Protein AF-D6PAZ2-F1 (afdb_monomer)

Structure (mmCIF, N/CA/C/O backbone):
data_AF-D6PAZ2-F1
#
_entry.id   AF-D6PAZ2-F1
#
loop_
_atom_site.group_PDB
_atom_site.id
_atom_site.type_symbol
_atom_site.label_atom_id
_atom_site.label_alt_id
_atom_site.label_comp_id
_atom_site.label_asym_id
_atom_site.label_entity_id
_atom_site.label_seq_id
_atom_site.pdbx_PDB_ins_code
_atom_site.Cartn_x
_atom_site.Cartn_y
_atom_site.Cartn_z
_atom_site.occupancy
_atom_site.B_iso_or_equiv
_atom_site.auth_seq_id
_atom_site.auth_comp_id
_atom_site.auth_asym_id
_atom_site.auth_atom_id
_atom_site.pdbx_PDB_model_num
ATOM 1 N N . MET A 1 1 ? -6.447 2.310 13.642 1.00 89.56 1 MET A N 1
ATOM 2 C CA . MET A 1 1 ? -6.289 3.170 12.453 1.00 89.56 1 MET A CA 1
ATOM 3 C C . MET A 1 1 ? -4.862 3.005 12.005 1.00 89.56 1 MET A C 1
ATOM 5 O O . MET A 1 1 ? -4.004 2.893 12.877 1.00 89.56 1 MET A O 1
ATOM 9 N N . VAL A 1 2 ? -4.623 2.900 10.704 1.00 94.94 2 VAL A N 1
ATOM 10 C CA . VAL A 1 2 ? -3.309 2.485 10.203 1.00 94.94 2 VAL A CA 1
ATOM 11 C C . VAL A 1 2 ? -2.875 3.346 9.026 1.00 94.94 2 VAL A C 1
ATOM 13 O O . VAL A 1 2 ? -3.671 3.667 8.139 1.00 94.94 2 VAL A O 1
ATOM 16 N N . VAL A 1 3 ? -1.601 3.716 9.033 1.00 96.94 3 VAL A N 1
ATOM 17 C CA . VAL A 1 3 ? -0.908 4.300 7.890 1.00 96.94 3 VAL A CA 1
ATOM 18 C C . VAL A 1 3 ? -0.095 3.195 7.227 1.00 96.94 3 VAL A C 1
ATOM 20 O O . VAL A 1 3 ? 0.690 2.506 7.876 1.00 96.94 3 VAL A O 1
ATOM 23 N N . VAL A 1 4 ? -0.284 3.014 5.928 1.00 96.00 4 VAL A N 1
ATOM 24 C CA . VAL A 1 4 ? 0.422 2.007 5.135 1.00 96.00 4 VAL A CA 1
ATOM 25 C C . VAL A 1 4 ? 1.264 2.667 4.054 1.00 96.00 4 VAL A C 1
ATOM 27 O O . VAL A 1 4 ? 0.921 3.733 3.540 1.00 96.00 4 VAL A O 1
ATOM 30 N N . SER A 1 5 ? 2.372 2.029 3.689 1.00 95.25 5 SER A N 1
ATOM 31 C CA . SER A 1 5 ? 3.262 2.512 2.628 1.00 95.25 5 SER A CA 1
ATOM 32 C C . SER A 1 5 ? 3.808 1.371 1.783 1.00 95.25 5 SER A C 1
ATOM 34 O O . SER A 1 5 ? 4.070 0.289 2.311 1.00 95.25 5 SER A O 1
ATOM 36 N N . GLY A 1 6 ? 4.010 1.644 0.492 1.00 89.62 6 GLY A N 1
ATOM 37 C CA . GLY A 1 6 ? 4.708 0.757 -0.441 1.00 89.62 6 GLY A CA 1
ATOM 38 C C . GLY A 1 6 ? 6.233 0.842 -0.323 1.00 89.62 6 GLY A C 1
ATOM 39 O O . GLY A 1 6 ? 6.779 1.172 0.733 1.00 89.62 6 GLY A O 1
ATOM 40 N N . SER A 1 7 ? 6.932 0.584 -1.433 1.00 86.94 7 SER A N 1
ATOM 41 C CA . SER A 1 7 ? 8.401 0.660 -1.491 1.00 86.94 7 SER A CA 1
ATOM 42 C C . SER A 1 7 ? 8.922 2.096 -1.423 1.00 86.94 7 SER A C 1
ATOM 44 O O . SER A 1 7 ? 10.031 2.343 -0.947 1.00 86.94 7 SER A O 1
ATOM 46 N N . ASN A 1 8 ? 8.099 3.049 -1.861 1.00 81.56 8 ASN A N 1
ATOM 47 C CA . ASN A 1 8 ? 8.420 4.464 -1.920 1.00 81.56 8 ASN A CA 1
ATOM 48 C C . ASN A 1 8 ? 7.554 5.218 -0.901 1.00 81.56 8 ASN A C 1
ATOM 50 O O . ASN A 1 8 ? 6.362 4.948 -0.785 1.00 81.56 8 ASN A O 1
ATOM 54 N N . SER A 1 9 ? 8.150 6.170 -0.175 1.00 89.88 9 SER A N 1
ATOM 55 C CA . SER A 1 9 ? 7.487 7.030 0.832 1.00 89.88 9 SER A CA 1
ATOM 56 C C . SER A 1 9 ? 7.343 6.473 2.256 1.00 89.88 9 SER A C 1
ATOM 58 O O . SER A 1 9 ? 6.597 7.036 3.054 1.00 89.88 9 SER A O 1
ATOM 60 N N . ARG A 1 10 ? 8.114 5.443 2.632 1.00 93.06 10 ARG A N 1
ATOM 61 C CA . ARG A 1 10 ? 8.110 4.899 4.006 1.00 93.06 10 ARG A CA 1
ATOM 62 C C . ARG A 1 10 ? 8.418 5.940 5.089 1.00 93.06 10 ARG A C 1
ATOM 64 O O . ARG A 1 10 ? 7.749 5.939 6.111 1.00 93.06 10 ARG A O 1
ATOM 71 N N . ALA A 1 11 ? 9.415 6.803 4.879 1.00 95.12 11 ALA A N 1
ATOM 72 C CA . ALA A 1 11 ? 9.792 7.814 5.873 1.00 95.12 11 ALA A CA 1
ATOM 73 C C . ALA A 1 11 ? 8.627 8.7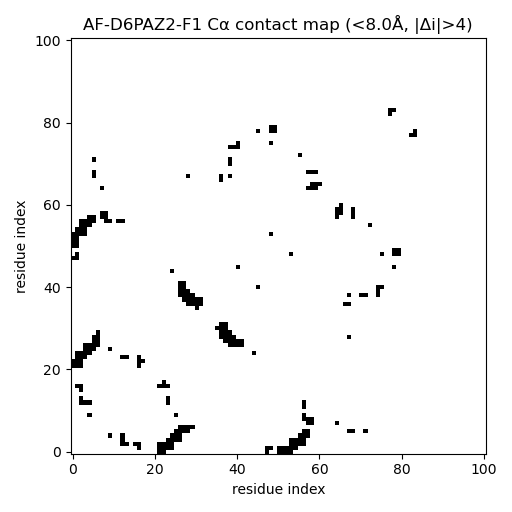76 6.163 1.00 95.12 11 ALA A C 1
ATOM 75 O O . ALA A 1 11 ? 8.196 8.888 7.300 1.00 95.12 11 ALA A O 1
ATOM 76 N N . LEU A 1 12 ? 8.027 9.340 5.110 1.00 96.19 12 LEU A N 1
ATOM 77 C CA . LEU A 1 12 ? 6.857 10.212 5.237 1.00 96.19 12 LEU A CA 1
ATOM 78 C C . LEU A 1 12 ? 5.661 9.502 5.891 1.00 96.19 12 LEU A C 1
ATOM 80 O O . LEU A 1 12 ? 4.903 10.117 6.630 1.00 96.19 12 LEU A O 1
ATOM 84 N N . ALA A 1 13 ? 5.477 8.211 5.608 1.00 96.56 13 ALA A N 1
ATOM 85 C CA . ALA A 1 13 ? 4.411 7.419 6.208 1.00 96.56 13 ALA A CA 1
ATOM 86 C C . ALA A 1 13 ? 4.618 7.190 7.711 1.00 96.56 13 ALA A C 1
ATOM 88 O O . ALA A 1 13 ? 3.643 7.207 8.457 1.00 96.56 13 ALA A O 1
ATOM 89 N N . LEU A 1 14 ? 5.866 6.986 8.142 1.00 97.00 14 LEU A N 1
ATOM 90 C CA . LEU A 1 14 ? 6.224 6.879 9.556 1.00 97.00 14 LEU A CA 1
ATOM 91 C C . LEU A 1 14 ? 5.984 8.204 10.278 1.00 97.00 14 LEU A C 1
ATOM 93 O O . LEU A 1 14 ? 5.280 8.206 11.282 1.00 97.00 14 LEU A O 1
ATOM 97 N N . ASP A 1 15 ? 6.473 9.312 9.718 1.00 97.81 15 ASP A N 1
ATOM 98 C CA . ASP A 1 15 ? 6.283 10.649 10.293 1.00 97.81 15 ASP A CA 1
ATOM 99 C C . ASP A 1 15 ? 4.784 10.982 10.415 1.00 97.81 15 ASP A C 1
ATOM 101 O O . ASP A 1 15 ? 4.315 11.454 11.448 1.00 97.81 15 ASP A O 1
ATOM 105 N N . LEU A 1 16 ? 3.990 10.665 9.383 1.00 97.25 16 LEU A N 1
ATOM 106 C CA . LEU A 1 16 ? 2.539 10.856 9.413 1.00 97.25 16 LEU A CA 1
ATOM 107 C C . LEU A 1 16 ? 1.857 9.987 10.480 1.00 97.25 16 LEU A C 1
ATOM 109 O O . LEU A 1 16 ? 0.928 10.447 11.141 1.00 97.25 16 LEU A O 1
ATOM 113 N N . ALA A 1 17 ? 2.277 8.730 10.630 1.00 97.06 17 ALA A N 1
ATOM 114 C CA . ALA A 1 17 ? 1.725 7.835 11.640 1.00 97.06 17 ALA A CA 1
ATOM 115 C C . ALA A 1 17 ? 2.032 8.336 13.057 1.00 97.06 17 ALA A C 1
ATOM 117 O O . ALA A 1 17 ? 1.142 8.323 13.906 1.00 97.06 17 ALA A O 1
ATOM 118 N N . GLU A 1 18 ? 3.252 8.825 13.290 1.00 97.69 18 GLU A N 1
ATOM 119 C CA . GLU A 1 18 ? 3.675 9.407 14.566 1.00 97.69 18 GLU A CA 1
ATOM 120 C C . GLU A 1 18 ? 2.838 10.642 14.922 1.00 97.69 18 GLU A C 1
ATOM 122 O O . GLU A 1 18 ? 2.249 10.687 16.002 1.00 97.69 18 GLU A O 1
ATOM 127 N N . GLU A 1 19 ? 2.681 11.583 13.988 1.00 98.00 19 GLU A N 1
ATOM 128 C CA . GLU A 1 19 ? 1.881 12.801 14.189 1.00 98.00 19 GLU A CA 1
ATOM 129 C C . GLU A 1 19 ? 0.392 12.512 14.443 1.00 98.00 19 GLU A C 1
ATOM 131 O O . GLU A 1 19 ? -0.279 13.228 15.189 1.00 98.00 19 GLU A O 1
ATOM 136 N N . LEU A 1 20 ? -0.150 11.446 13.847 1.00 96.06 20 LEU A N 1
ATOM 137 C CA . LEU A 1 20 ? -1.538 11.023 14.062 1.00 96.06 20 LEU A CA 1
ATOM 138 C C . LEU A 1 20 ? -1.722 10.132 15.302 1.00 96.06 20 LEU A C 1
ATOM 140 O O . LEU A 1 20 ? -2.863 9.891 15.710 1.00 96.06 20 LEU A O 1
ATOM 144 N N . GLY A 1 21 ? -0.638 9.614 15.887 1.00 96.50 21 GLY A N 1
ATOM 145 C CA . GLY A 1 21 ? -0.681 8.572 16.915 1.00 96.50 21 GLY A CA 1
ATOM 146 C C . GLY A 1 21 ? -1.259 7.246 16.400 1.00 96.50 21 GLY A C 1
ATOM 147 O O . GLY A 1 21 ? -1.997 6.571 17.121 1.00 96.50 21 GLY A O 1
ATOM 148 N N . TRP A 1 22 ? -1.017 6.909 15.131 1.00 96.56 22 TRP A N 1
ATOM 149 C CA . TRP A 1 22 ? -1.521 5.705 14.459 1.00 96.56 22 TRP A CA 1
ATOM 150 C C . TRP A 1 22 ? -0.415 4.663 14.268 1.00 96.56 22 TRP A C 1
ATOM 152 O O . TRP A 1 22 ? 0.773 4.962 14.346 1.00 96.56 22 TRP A O 1
ATOM 162 N N . GLU A 1 23 ? -0.808 3.421 13.990 1.00 95.00 23 GLU A N 1
ATOM 163 C CA . GLU A 1 23 ? 0.139 2.357 13.645 1.00 95.00 23 GLU A CA 1
ATOM 164 C C . GLU A 1 23 ? 0.655 2.547 12.210 1.00 95.00 23 GLU A C 1
ATOM 166 O O . GLU A 1 23 ? -0.109 2.922 11.315 1.00 95.00 23 GLU A O 1
ATOM 171 N N . HIS A 1 24 ? 1.937 2.251 11.975 1.00 96.06 24 HIS A N 1
ATOM 172 C CA . HIS A 1 24 ? 2.512 2.163 10.630 1.00 96.06 24 HIS A CA 1
ATOM 173 C C . HIS A 1 24 ? 2.743 0.704 10.245 1.00 96.06 24 HIS A C 1
ATOM 175 O O . HIS A 1 24 ? 3.364 -0.048 10.994 1.00 96.06 24 HIS A O 1
ATOM 181 N N . HIS A 1 25 ? 2.278 0.320 9.058 1.00 95.06 25 HIS A N 1
ATOM 182 C CA . HIS A 1 25 ? 2.542 -0.992 8.475 1.00 95.06 25 HIS A CA 1
ATOM 183 C C . HIS A 1 25 ? 3.188 -0.840 7.093 1.00 95.06 25 HIS A C 1
ATOM 185 O O . HIS A 1 25 ? 2.652 -0.193 6.191 1.00 95.06 25 HIS A O 1
ATOM 191 N N . SER A 1 26 ? 4.351 -1.465 6.906 1.00 93.56 26 SER A N 1
ATOM 192 C CA . SER A 1 26 ? 5.023 -1.500 5.604 1.00 93.56 26 SER A CA 1
ATOM 193 C C . SER A 1 26 ? 4.470 -2.649 4.771 1.00 93.56 26 SER A C 1
ATOM 195 O O . SER A 1 26 ? 4.534 -3.800 5.194 1.00 93.56 26 SER A O 1
ATOM 197 N N . LEU A 1 27 ? 3.971 -2.349 3.576 1.00 94.12 27 LEU A N 1
ATOM 198 C CA . LEU A 1 27 ? 3.529 -3.368 2.628 1.00 94.12 27 LEU A CA 1
ATOM 199 C C . LEU A 1 27 ? 4.725 -3.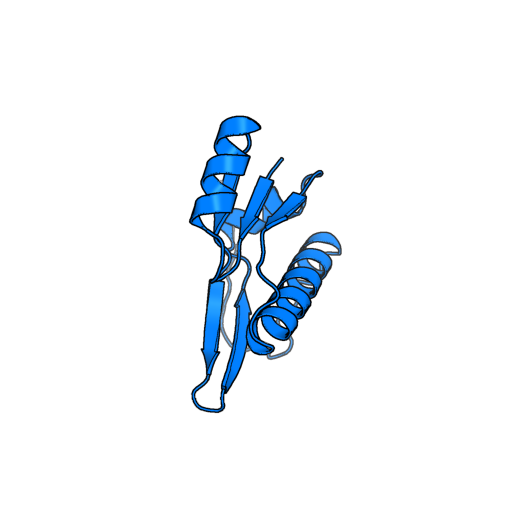871 1.811 1.00 94.12 27 LEU A C 1
ATOM 201 O O . LEU A 1 27 ? 5.697 -3.142 1.593 1.00 94.12 27 LEU A O 1
ATOM 205 N N . GLU A 1 28 ? 4.674 -5.124 1.365 1.00 91.62 28 GLU A N 1
ATOM 206 C CA . GLU A 1 28 ? 5.717 -5.689 0.513 1.00 91.62 28 GLU A CA 1
ATOM 207 C C . GLU A 1 28 ? 5.511 -5.219 -0.927 1.00 91.62 28 GLU A C 1
ATOM 209 O O . GLU A 1 28 ? 4.450 -5.432 -1.512 1.00 91.62 28 GLU A O 1
ATOM 214 N N . ALA A 1 29 ? 6.548 -4.624 -1.513 1.00 90.38 29 ALA A N 1
ATOM 215 C CA . ALA A 1 29 ? 6.584 -4.225 -2.912 1.00 90.38 29 ALA A CA 1
ATOM 216 C C . ALA A 1 29 ? 7.948 -4.601 -3.508 1.00 90.38 29 ALA A C 1
ATOM 218 O O . ALA A 1 29 ? 8.992 -4.139 -3.044 1.00 90.38 29 ALA A O 1
ATOM 219 N N . ARG A 1 30 ? 7.957 -5.469 -4.525 1.00 89.38 30 ARG A N 1
ATOM 220 C CA . ARG A 1 30 ? 9.171 -5.886 -5.255 1.00 89.38 30 ARG A CA 1
ATOM 221 C C . ARG A 1 30 ? 8.894 -5.984 -6.750 1.00 89.38 30 ARG A C 1
ATOM 223 O O . ARG A 1 30 ? 7.746 -5.923 -7.180 1.00 89.38 30 ARG A O 1
ATOM 230 N N . ARG A 1 31 ? 9.951 -6.168 -7.539 1.00 88.38 31 ARG A N 1
ATOM 231 C CA . ARG A 1 31 ? 9.845 -6.400 -8.983 1.00 88.38 31 ARG A CA 1
ATOM 232 C C . ARG A 1 31 ? 10.338 -7.787 -9.351 1.00 88.38 31 ARG A C 1
ATOM 234 O O . ARG A 1 31 ? 11.328 -8.262 -8.791 1.00 88.38 31 ARG A O 1
ATOM 241 N N . PHE A 1 32 ? 9.649 -8.413 -10.290 1.00 90.50 32 PHE A N 1
ATOM 242 C CA . PHE A 1 32 ? 10.106 -9.629 -10.940 1.00 90.50 32 PHE A CA 1
ATOM 243 C C . PHE A 1 32 ? 11.207 -9.322 -11.975 1.00 90.50 32 PHE A C 1
ATOM 245 O O . PHE A 1 32 ? 11.394 -8.162 -12.360 1.00 90.50 32 PHE A O 1
ATOM 252 N N . PRO A 1 33 ? 11.977 -10.336 -12.420 1.00 90.69 33 PRO A N 1
ATOM 253 C CA . PRO A 1 33 ? 13.047 -10.151 -13.406 1.00 90.69 33 PRO A CA 1
ATOM 254 C C . PRO A 1 33 ? 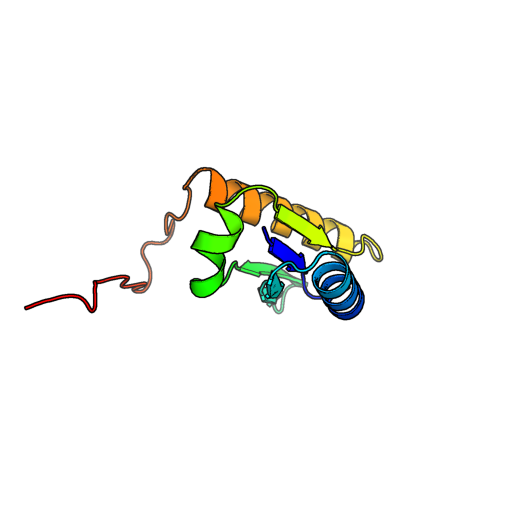12.590 -9.589 -14.761 1.00 90.69 33 PRO A C 1
ATOM 256 O O . PRO A 1 33 ? 13.393 -9.003 -15.480 1.00 90.69 33 PRO A O 1
ATOM 259 N N . ASP A 1 34 ? 11.314 -9.754 -15.103 1.00 92.38 34 ASP A N 1
ATOM 260 C CA . ASP A 1 34 ? 10.654 -9.221 -16.301 1.00 92.38 34 ASP A CA 1
ATOM 261 C C . ASP A 1 34 ? 10.107 -7.796 -16.120 1.00 92.38 34 ASP A C 1
ATOM 263 O O . ASP A 1 34 ? 9.468 -7.269 -17.027 1.00 92.38 34 ASP A O 1
ATOM 267 N N . SER A 1 35 ? 10.401 -7.155 -14.984 1.00 84.75 35 SER A N 1
ATOM 268 C CA . SER A 1 35 ? 9.932 -5.832 -14.553 1.00 84.75 35 SER A CA 1
ATOM 269 C C . SER A 1 35 ? 8.479 -5.737 -14.074 1.00 84.75 35 SER A C 1
ATOM 271 O O . SER A 1 35 ? 8.046 -4.636 -13.723 1.00 84.75 35 SER A O 1
ATOM 273 N N . GLU A 1 36 ? 7.754 -6.851 -13.955 1.00 91.31 36 GLU A N 1
ATOM 274 C CA . GLU A 1 36 ? 6.414 -6.850 -13.363 1.00 91.31 36 GLU A CA 1
ATOM 275 C C . GLU A 1 36 ? 6.447 -6.541 -11.856 1.00 91.31 36 GLU A C 1
ATOM 277 O O . GLU A 1 36 ? 7.387 -6.893 -11.135 1.00 91.31 36 GLU A O 1
ATOM 282 N N . GLY A 1 37 ? 5.411 -5.856 -11.367 1.00 88.62 37 GLY A N 1
ATOM 283 C CA . GLY A 1 37 ? 5.268 -5.495 -9.958 1.00 88.62 37 GLY A CA 1
ATOM 284 C C . GLY A 1 37 ? 4.643 -6.619 -9.132 1.00 88.62 37 GLY A C 1
ATOM 285 O O . GLY A 1 37 ? 3.634 -7.199 -9.516 1.00 88.62 37 GLY A O 1
ATOM 286 N N . TYR A 1 38 ? 5.211 -6.888 -7.961 1.00 91.50 38 TYR A N 1
ATOM 287 C CA . TYR A 1 38 ? 4.640 -7.765 -6.943 1.00 91.50 38 TYR A CA 1
ATOM 288 C C . TYR A 1 38 ? 4.311 -6.948 -5.704 1.00 91.50 38 TYR A C 1
ATOM 290 O O . TYR A 1 38 ? 5.209 -6.324 -5.133 1.00 91.50 38 TYR A O 1
ATOM 298 N N . ILE A 1 39 ? 3.056 -7.020 -5.268 1.00 93.00 39 ILE A N 1
ATOM 299 C CA . ILE A 1 39 ? 2.575 -6.428 -4.023 1.00 93.00 39 ILE A CA 1
ATOM 300 C C . ILE A 1 39 ? 2.052 -7.531 -3.108 1.00 93.00 39 ILE A C 1
ATOM 302 O O . ILE A 1 39 ? 1.380 -8.456 -3.567 1.00 93.00 39 ILE A O 1
ATOM 306 N N . ARG A 1 40 ? 2.322 -7.416 -1.808 1.00 92.12 40 ARG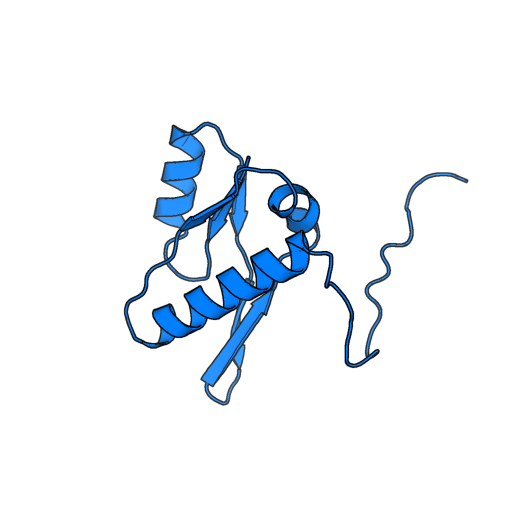 A N 1
ATOM 307 C CA . ARG A 1 40 ? 1.709 -8.263 -0.785 1.00 92.12 40 ARG A CA 1
ATOM 308 C C . ARG A 1 40 ? 1.431 -7.473 0.488 1.00 92.12 40 ARG A C 1
ATOM 310 O O . ARG A 1 40 ? 2.249 -6.675 0.940 1.00 92.12 40 ARG A O 1
ATOM 317 N N . ILE A 1 41 ? 0.272 -7.742 1.081 1.00 92.94 41 ILE A N 1
ATOM 318 C CA . ILE A 1 41 ? -0.058 -7.300 2.434 1.00 92.94 41 ILE A CA 1
ATOM 319 C C . ILE A 1 41 ? 0.428 -8.388 3.400 1.00 92.94 41 ILE A C 1
ATOM 321 O O . ILE A 1 41 ? -0.004 -9.537 3.258 1.00 92.94 41 ILE A O 1
ATOM 325 N N . PRO A 1 42 ? 1.342 -8.070 4.335 1.00 91.88 42 PRO A N 1
ATOM 326 C CA . PRO A 1 42 ? 1.785 -9.025 5.342 1.00 91.88 42 PRO A CA 1
ATOM 327 C C . PRO A 1 42 ? 0.621 -9.492 6.218 1.00 91.88 42 PRO A C 1
ATOM 329 O O . PRO A 1 42 ? -0.334 -8.748 6.448 1.00 91.88 42 PRO A O 1
ATOM 332 N N . GLU A 1 43 ? 0.705 -10.715 6.725 1.00 89.81 43 GLU A N 1
ATOM 333 C CA . GLU A 1 43 ? -0.376 -11.354 7.481 1.00 89.81 43 GLU A CA 1
ATOM 334 C C . GLU A 1 43 ? -0.707 -10.595 8.771 1.00 89.81 43 GLU A C 1
ATOM 336 O O . GLU A 1 43 ? -1.870 -10.330 9.073 1.00 89.81 43 GLU A O 1
ATOM 341 N N . GLU A 1 44 ? 0.324 -10.105 9.456 1.00 89.75 44 GLU A N 1
ATOM 342 C CA . GLU A 1 44 ? 0.229 -9.239 10.628 1.00 89.75 44 GLU A CA 1
ATOM 343 C C . GLU A 1 44 ? -0.458 -7.893 10.341 1.00 89.75 44 GLU A C 1
ATOM 345 O O . GLU A 1 44 ? -0.914 -7.214 11.259 1.00 89.75 44 GLU A O 1
ATOM 350 N N . SER A 1 45 ? -0.554 -7.502 9.067 1.00 92.00 45 SER A N 1
ATOM 351 C CA . SER A 1 45 ? -1.180 -6.252 8.629 1.00 92.00 45 SER A CA 1
ATOM 352 C C . SER A 1 45 ? -2.641 -6.426 8.211 1.00 92.00 45 SER A C 1
ATOM 354 O O . SER A 1 45 ? -3.339 -5.424 8.057 1.00 92.00 45 SER A O 1
ATOM 356 N N . ILE A 1 46 ? -3.136 -7.660 8.042 1.00 91.81 46 ILE A N 1
ATOM 357 C CA . ILE A 1 46 ? -4.497 -7.929 7.542 1.00 91.81 46 ILE A CA 1
ATOM 358 C C . ILE A 1 46 ? -5.551 -7.311 8.463 1.00 91.81 46 ILE A C 1
ATOM 360 O O . ILE A 1 46 ? -6.411 -6.556 8.005 1.00 91.81 46 ILE A O 1
ATOM 364 N N . GLU A 1 47 ? -5.464 -7.578 9.766 1.00 91.81 47 GLU A N 1
ATOM 365 C CA . GLU A 1 47 ? -6.424 -7.052 10.743 1.00 91.81 47 GLU A CA 1
ATOM 366 C C . GLU A 1 47 ? -6.358 -5.526 10.865 1.00 91.81 47 GLU A C 1
ATOM 368 O O . GLU A 1 47 ? -7.380 -4.872 11.068 1.00 91.81 47 GLU A O 1
ATOM 373 N N . ALA A 1 48 ? -5.173 -4.930 10.710 1.00 91.75 48 ALA A N 1
ATOM 374 C CA . ALA A 1 48 ? -5.017 -3.478 10.710 1.00 91.75 48 ALA A CA 1
ATOM 375 C C . ALA A 1 48 ? -5.673 -2.843 9.473 1.00 91.75 48 ALA A C 1
ATOM 377 O O . ALA A 1 48 ? -6.396 -1.857 9.602 1.00 91.75 48 ALA A O 1
ATOM 378 N N . VAL A 1 49 ? -5.483 -3.441 8.292 1.00 91.69 49 VAL A N 1
ATOM 379 C CA . VAL A 1 49 ? -6.046 -2.982 7.009 1.00 91.69 49 VAL A CA 1
ATOM 380 C C . VAL A 1 49 ? -7.569 -3.146 6.939 1.00 91.69 49 VAL A C 1
ATOM 382 O O . VAL A 1 49 ? -8.244 -2.368 6.264 1.00 91.69 49 VAL A O 1
ATOM 385 N N . ARG A 1 50 ? -8.143 -4.134 7.633 1.00 92.25 50 ARG A N 1
ATOM 386 C CA . ARG A 1 50 ? -9.605 -4.298 7.721 1.00 92.25 50 ARG A CA 1
ATOM 387 C C . ARG A 1 50 ? -10.278 -3.233 8.593 1.00 92.25 50 ARG A C 1
ATOM 389 O O . ARG A 1 50 ? -11.471 -2.991 8.4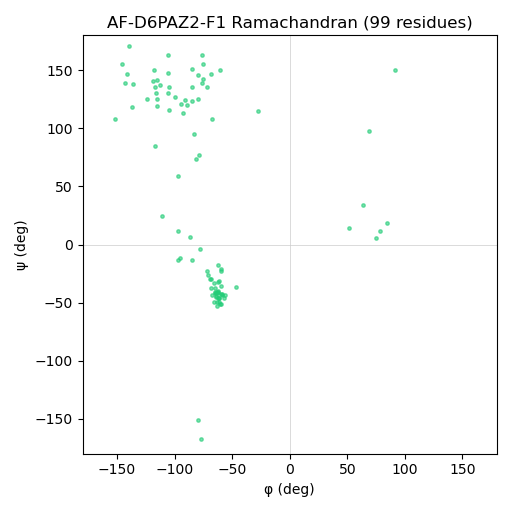22 1.00 92.25 50 ARG A O 1
ATOM 396 N N . LYS A 1 51 ? -9.546 -2.593 9.512 1.00 87.44 51 LYS A N 1
ATOM 397 C CA . LYS A 1 51 ? -10.063 -1.509 10.365 1.00 87.44 51 LYS A CA 1
ATOM 398 C C . LYS A 1 51 ? -10.101 -0.192 9.593 1.00 87.44 51 LYS A C 1
ATOM 400 O O . LYS A 1 51 ? -9.205 0.107 8.816 1.00 87.44 51 LYS A O 1
ATOM 405 N N . GLU A 1 52 ? -11.091 0.647 9.873 1.00 82.31 52 GLU A N 1
ATOM 406 C CA . GLU A 1 52 ? -11.180 1.990 9.293 1.00 82.31 52 GLU A CA 1
ATOM 407 C C . GLU A 1 52 ? -10.815 3.077 10.315 1.00 82.31 52 GLU A C 1
ATOM 409 O O . GLU A 1 52 ? -11.123 2.925 11.503 1.00 82.31 52 GLU A O 1
ATOM 414 N N . PRO A 1 53 ? -10.215 4.201 9.880 1.00 90.94 53 PRO A N 1
ATOM 415 C CA . PRO A 1 53 ? -9.610 4.478 8.563 1.00 90.94 53 PRO A CA 1
ATOM 416 C C . PRO A 1 53 ? -8.236 3.814 8.304 1.00 90.94 53 PRO A C 1
ATOM 418 O O . PRO A 1 53 ? -7.453 3.573 9.230 1.00 90.94 53 PRO A O 1
ATOM 421 N N . VAL A 1 54 ? -7.937 3.614 7.010 1.00 94.31 54 VAL A N 1
ATOM 422 C CA . VAL A 1 54 ? -6.623 3.238 6.447 1.00 94.31 54 VAL A CA 1
ATOM 423 C C . VAL A 1 54 ? -6.135 4.373 5.548 1.00 94.31 54 VAL A C 1
ATOM 425 O O . VAL A 1 54 ? -6.876 4.812 4.667 1.00 94.31 54 VAL A O 1
ATOM 428 N N . VAL A 1 55 ? -4.895 4.826 5.729 1.00 95.88 55 VAL A N 1
ATOM 429 C CA . VAL A 1 55 ? -4.265 5.851 4.880 1.00 95.88 55 VAL A CA 1
ATOM 430 C C . VAL A 1 55 ? -3.080 5.242 4.143 1.00 95.88 55 VAL A C 1
ATOM 432 O O . VAL A 1 55 ? -2.128 4.796 4.772 1.00 95.88 55 VAL A O 1
ATOM 435 N N . LEU A 1 56 ? -3.125 5.243 2.809 1.00 95.75 56 LEU A N 1
ATOM 436 C CA . LEU A 1 56 ? -1.993 4.854 1.968 1.00 95.75 56 LEU A CA 1
ATOM 437 C C . LEU A 1 56 ? -1.141 6.082 1.639 1.00 95.75 56 LEU A C 1
ATOM 439 O O . LEU A 1 56 ? -1.631 7.041 1.046 1.00 95.75 56 LEU A O 1
ATOM 443 N N . VAL A 1 57 ? 0.148 6.012 1.960 1.00 96.62 57 VAL A N 1
ATOM 444 C CA . VAL A 1 57 ? 1.154 6.991 1.545 1.00 96.62 57 VAL A CA 1
ATOM 445 C C . VAL A 1 57 ? 1.998 6.370 0.435 1.00 96.62 57 VAL A C 1
ATOM 447 O O . VAL A 1 57 ? 2.700 5.383 0.652 1.00 96.62 57 VAL A O 1
ATOM 450 N N . SER A 1 58 ? 1.923 6.948 -0.763 1.00 94.94 58 SER A N 1
ATOM 451 C CA . SER A 1 58 ? 2.653 6.479 -1.944 1.00 94.94 58 SER A CA 1
ATOM 452 C C . SER A 1 58 ? 3.072 7.648 -2.834 1.00 94.94 58 SER A C 1
ATOM 454 O O . SER A 1 58 ? 2.458 8.715 -2.800 1.00 94.94 58 SER A O 1
ATOM 456 N N . ASN A 1 59 ? 4.127 7.451 -3.625 1.00 92.31 59 ASN A N 1
ATOM 457 C CA . ASN A 1 59 ? 4.565 8.388 -4.658 1.00 92.31 59 ASN A CA 1
ATOM 458 C C . ASN A 1 59 ? 4.183 7.853 -6.048 1.00 92.31 59 ASN A C 1
ATOM 460 O O . ASN A 1 59 ? 4.409 6.684 -6.353 1.00 92.31 59 ASN A O 1
ATOM 464 N N . THR A 1 60 ? 3.652 8.721 -6.907 1.00 94.31 60 THR A N 1
ATOM 465 C CA . THR A 1 60 ? 3.245 8.405 -8.285 1.00 94.31 60 THR A CA 1
ATOM 466 C C . THR A 1 60 ? 4.297 8.778 -9.334 1.00 94.31 60 THR A C 1
ATOM 468 O O . THR A 1 60 ? 4.015 8.750 -10.527 1.00 94.31 60 THR A O 1
ATOM 471 N N . PHE A 1 61 ? 5.518 9.111 -8.914 1.00 92.19 61 PHE A N 1
ATOM 472 C CA . PHE A 1 61 ? 6.666 9.314 -9.794 1.00 92.19 61 PHE A CA 1
ATOM 473 C C . PHE A 1 61 ? 7.771 8.287 -9.499 1.00 92.19 61 PHE A C 1
ATOM 475 O O . PHE A 1 61 ? 8.113 8.103 -8.326 1.00 92.19 61 PHE A O 1
ATOM 482 N N . PRO A 1 62 ? 8.403 7.665 -10.517 1.00 92.00 62 PRO A N 1
ATOM 483 C CA . PRO A 1 62 ? 8.093 7.703 -11.960 1.00 92.00 62 PRO A CA 1
ATOM 484 C C . PRO A 1 62 ? 6.877 6.815 -12.309 1.00 92.00 62 PRO A C 1
ATOM 486 O O . PRO A 1 62 ? 6.207 6.340 -11.400 1.00 92.00 62 PRO A O 1
ATOM 489 N N . ASP A 1 63 ? 6.607 6.532 -13.590 1.00 93.88 63 ASP A N 1
ATOM 490 C CA . ASP A 1 63 ? 5.474 5.700 -14.059 1.00 93.88 63 ASP A CA 1
ATOM 491 C C . ASP A 1 63 ? 5.306 4.382 -13.285 1.00 93.88 63 ASP A C 1
ATOM 493 O O . ASP A 1 63 ? 4.193 3.959 -12.977 1.00 93.88 63 ASP A O 1
ATOM 497 N N . ALA A 1 64 ? 6.416 3.752 -12.893 1.00 90.75 64 ALA A N 1
ATOM 498 C CA . ALA A 1 64 ? 6.384 2.543 -12.076 1.00 90.75 64 ALA A CA 1
ATOM 499 C C . ALA A 1 64 ? 5.731 2.758 -10.693 1.00 90.75 64 ALA A C 1
ATOM 501 O O . ALA A 1 64 ? 5.096 1.845 -10.178 1.00 90.75 64 ALA A O 1
ATOM 502 N N . GLY A 1 65 ? 5.846 3.956 -10.114 1.00 92.62 65 GLY A N 1
ATOM 503 C CA . GLY A 1 65 ? 5.154 4.356 -8.887 1.00 92.62 65 GLY A CA 1
ATOM 504 C C . GLY A 1 65 ? 3.642 4.512 -9.075 1.00 92.62 65 GLY A C 1
ATOM 505 O O . GLY A 1 65 ? 2.881 4.229 -8.151 1.00 92.62 65 GLY A O 1
ATOM 506 N N . ILE A 1 66 ? 3.178 4.878 -10.278 1.00 94.94 66 ILE A N 1
ATOM 507 C CA . ILE A 1 66 ? 1.743 4.860 -10.619 1.00 94.94 66 ILE A CA 1
ATOM 508 C C . ILE A 1 66 ? 1.227 3.422 -10.561 1.00 94.94 66 ILE A C 1
ATOM 510 O O . ILE A 1 66 ? 0.259 3.149 -9.854 1.00 94.94 66 ILE A O 1
ATOM 514 N N . VAL A 1 67 ? 1.898 2.501 -11.261 1.00 94.62 67 VAL A N 1
ATOM 515 C CA . VAL A 1 67 ? 1.510 1.081 -11.302 1.00 94.62 67 VAL A CA 1
ATOM 516 C C . VAL A 1 67 ? 1.558 0.464 -9.904 1.00 94.62 67 VAL A C 1
ATOM 518 O O . VAL A 1 67 ? 0.598 -0.176 -9.489 1.00 94.62 67 VAL A O 1
ATOM 521 N N . GLU A 1 68 ? 2.622 0.717 -9.141 1.00 94.31 68 GLU A N 1
ATOM 522 C CA . GLU A 1 68 ? 2.748 0.259 -7.753 1.00 94.31 68 GLU A CA 1
ATOM 523 C C . GLU A 1 68 ? 1.590 0.760 -6.879 1.00 94.31 68 GLU A C 1
ATOM 525 O O . GLU A 1 68 ? 0.981 -0.023 -6.154 1.00 94.31 68 GLU A O 1
ATOM 530 N N . THR A 1 69 ? 1.235 2.045 -6.986 1.00 95.25 69 THR A N 1
ATOM 531 C CA . THR A 1 69 ? 0.128 2.634 -6.219 1.00 95.25 69 THR A CA 1
ATOM 532 C C . THR A 1 69 ? -1.210 1.986 -6.570 1.00 95.25 69 THR A C 1
ATOM 534 O O . THR A 1 69 ? -1.999 1.703 -5.671 1.00 95.25 69 THR A O 1
ATOM 537 N N . LEU A 1 70 ? -1.467 1.719 -7.854 1.00 96.19 70 LEU A N 1
ATOM 538 C CA . LEU A 1 70 ? -2.690 1.039 -8.292 1.00 96.19 70 LEU A CA 1
ATOM 539 C C . LEU A 1 70 ? -2.784 -0.379 -7.714 1.00 96.19 70 LEU A C 1
ATOM 541 O O . LEU A 1 70 ? -3.819 -0.730 -7.152 1.00 96.19 70 LEU A O 1
ATOM 545 N N . LEU A 1 71 ? -1.694 -1.150 -7.775 1.00 95.31 71 LEU A N 1
ATOM 546 C CA . LEU A 1 71 ? -1.641 -2.508 -7.226 1.00 95.31 71 LEU A CA 1
ATOM 547 C C . LEU A 1 71 ? -1.790 -2.525 -5.695 1.00 95.31 71 LEU A C 1
ATOM 549 O O . LEU A 1 71 ? -2.457 -3.399 -5.148 1.00 95.31 71 LEU A O 1
ATOM 553 N N . LEU A 1 72 ? -1.214 -1.546 -4.986 1.00 95.38 72 LEU A N 1
ATOM 554 C CA . LEU A 1 72 ? -1.393 -1.393 -3.536 1.00 95.38 72 LEU A CA 1
ATOM 555 C C . LEU A 1 72 ? -2.851 -1.094 -3.176 1.00 95.38 72 LEU A C 1
ATOM 557 O O . LEU A 1 72 ? -3.387 -1.695 -2.247 1.00 95.38 72 LEU A O 1
ATOM 561 N N . LEU A 1 73 ? -3.504 -0.188 -3.908 1.00 95.50 73 LEU A N 1
ATOM 562 C CA . LEU A 1 73 ? -4.916 0.137 -3.696 1.00 95.50 73 LEU A CA 1
ATOM 563 C C . LEU A 1 73 ? -5.825 -1.070 -3.958 1.00 95.50 73 LEU A C 1
ATOM 565 O O . LEU A 1 73 ? -6.760 -1.300 -3.190 1.00 95.50 73 LEU A O 1
ATOM 569 N N . GLU A 1 74 ? -5.545 -1.844 -5.007 1.00 95.50 74 GLU A N 1
ATOM 570 C CA . GLU A 1 74 ? -6.259 -3.085 -5.313 1.00 95.50 74 GLU A CA 1
ATOM 571 C C . GLU A 1 74 ? -6.077 -4.125 -4.201 1.00 95.50 74 GLU A C 1
ATOM 573 O O . GLU A 1 74 ? -7.068 -4.608 -3.657 1.00 95.50 74 GLU A O 1
ATOM 578 N N . ALA A 1 75 ? -4.841 -4.378 -3.761 1.00 93.81 75 ALA A N 1
ATOM 579 C CA . ALA A 1 75 ? -4.561 -5.316 -2.674 1.00 93.81 75 ALA A CA 1
ATOM 580 C C . ALA A 1 75 ? -5.266 -4.922 -1.361 1.00 93.81 75 ALA A C 1
ATOM 582 O O . ALA A 1 75 ? -5.850 -5.767 -0.680 1.00 93.81 75 ALA A O 1
ATOM 583 N N . LEU A 1 76 ? -5.256 -3.630 -1.007 1.00 94.19 76 LEU A N 1
ATOM 584 C CA . LEU A 1 76 ? -5.959 -3.116 0.175 1.00 94.19 76 LEU A CA 1
ATOM 585 C C . LEU A 1 76 ? -7.471 -3.323 0.062 1.00 94.19 76 LEU A C 1
ATOM 587 O O . LEU A 1 76 ? -8.128 -3.686 1.041 1.00 94.19 76 LEU A O 1
ATOM 591 N N . ARG A 1 77 ? -8.031 -3.100 -1.129 1.00 94.19 77 ARG A N 1
ATOM 592 C CA . ARG A 1 77 ? -9.448 -3.331 -1.406 1.00 94.19 77 ARG A CA 1
ATOM 593 C C . ARG A 1 77 ? -9.807 -4.810 -1.284 1.00 94.19 77 ARG A C 1
ATOM 595 O O . ARG A 1 77 ? -10.808 -5.120 -0.646 1.00 94.19 77 ARG A O 1
ATOM 602 N N . ASP A 1 78 ? -8.997 -5.703 -1.836 1.00 93.62 78 ASP A N 1
ATOM 603 C CA . ASP A 1 78 ? -9.225 -7.148 -1.781 1.00 93.62 78 ASP A CA 1
ATOM 604 C C . ASP A 1 78 ? -9.226 -7.677 -0.349 1.00 93.62 78 ASP A C 1
ATOM 606 O O . ASP A 1 78 ? -10.167 -8.366 0.051 1.00 93.62 78 ASP A O 1
ATOM 610 N N . VAL A 1 79 ? -8.249 -7.273 0.469 1.00 93.00 79 VAL A N 1
ATOM 611 C CA . VAL A 1 79 ? -8.217 -7.639 1.893 1.00 93.00 79 VAL A CA 1
ATOM 612 C C . VAL A 1 79 ? -9.457 -7.129 2.623 1.00 93.00 79 VAL A C 1
ATOM 614 O O . VAL A 1 79 ? -10.059 -7.875 3.397 1.00 93.00 79 VAL A O 1
ATOM 61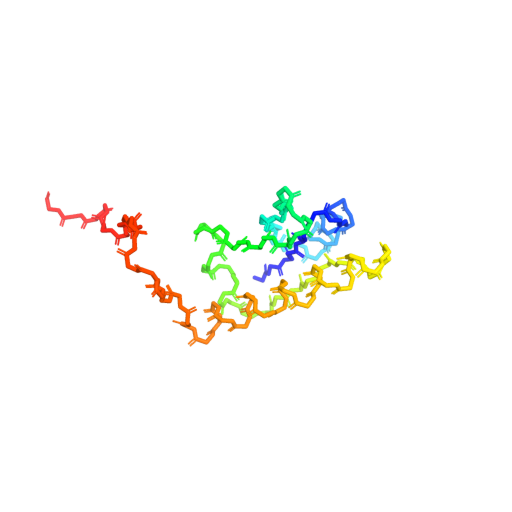7 N N . ARG A 1 80 ? -9.894 -5.894 2.356 1.00 90.81 80 ARG A N 1
ATOM 618 C CA . ARG A 1 80 ? -11.108 -5.334 2.974 1.00 90.81 80 ARG A CA 1
ATOM 619 C C . ARG A 1 80 ? -12.373 -6.073 2.552 1.00 90.81 80 ARG A C 1
ATOM 621 O O . ARG A 1 80 ? -13.220 -6.346 3.397 1.00 90.81 80 ARG A O 1
ATOM 628 N N . GLU A 1 81 ? -12.480 -6.444 1.282 1.00 91.88 81 GLU A N 1
ATOM 629 C CA . GLU A 1 81 ? -13.611 -7.210 0.742 1.00 91.88 81 GLU A CA 1
ATOM 630 C C . GLU A 1 81 ? -13.531 -8.709 1.091 1.00 91.88 81 GLU A C 1
ATOM 632 O O . GLU A 1 81 ? -14.458 -9.461 0.806 1.00 91.88 81 GLU A O 1
ATOM 637 N N . GLY A 1 82 ? -12.455 -9.148 1.753 1.00 88.56 82 GLY A N 1
ATOM 638 C CA . GLY A 1 82 ? -12.254 -10.537 2.158 1.00 88.56 82 GLY A CA 1
ATOM 639 C C . GLY A 1 82 ? -11.797 -11.468 1.037 1.00 88.56 82 GLY A C 1
ATOM 640 O O . GLY A 1 82 ? -11.768 -12.678 1.243 1.00 88.56 82 GLY A O 1
ATOM 641 N N . ARG A 1 83 ? -11.398 -10.924 -0.116 1.00 88.31 83 ARG A N 1
ATOM 642 C CA . ARG A 1 83 ? -10.829 -11.673 -1.240 1.00 88.31 83 ARG A CA 1
ATOM 643 C C . ARG A 1 83 ? -9.359 -11.999 -0.988 1.00 88.31 83 ARG A C 1
ATOM 645 O O . ARG A 1 83 ? -8.466 -11.364 -1.531 1.00 88.31 83 ARG A O 1
ATOM 652 N N . THR A 1 84 ? -9.100 -12.999 -0.155 1.00 82.81 84 THR A N 1
ATOM 653 C CA . THR A 1 84 ? -7.738 -13.490 0.137 1.00 82.81 84 THR A CA 1
ATOM 654 C C . THR A 1 84 ? -7.497 -14.890 -0.432 1.00 82.81 84 THR A C 1
ATOM 656 O O . THR A 1 84 ? -6.686 -15.653 0.086 1.00 82.81 84 THR A O 1
ATOM 659 N N . GLU A 1 85 ? -8.248 -15.259 -1.468 1.00 78.12 85 GLU A N 1
ATOM 660 C CA . GLU A 1 85 ? -8.244 -16.597 -2.055 1.00 78.12 85 GLU A CA 1
ATOM 661 C C . GLU A 1 85 ? -6.947 -16.871 -2.833 1.00 78.12 85 GLU A C 1
ATOM 663 O O . GLU A 1 85 ? -6.480 -16.055 -3.629 1.00 78.12 85 GLU A O 1
ATOM 668 N N . ASN A 1 86 ? -6.370 -18.059 -2.637 1.00 73.81 86 ASN A N 1
ATOM 669 C CA . ASN A 1 86 ? -5.223 -18.516 -3.416 1.00 73.81 86 ASN A CA 1
ATOM 670 C C . ASN A 1 86 ? -5.696 -19.132 -4.739 1.00 73.81 86 ASN A C 1
ATOM 672 O O . ASN A 1 86 ? -5.973 -20.327 -4.807 1.00 73.81 86 ASN A O 1
ATOM 676 N N . LEU A 1 87 ? -5.710 -18.333 -5.807 1.00 73.75 87 LEU A N 1
ATOM 677 C CA . LEU A 1 87 ? -6.147 -18.768 -7.143 1.00 73.75 87 LEU A CA 1
ATOM 678 C C . LEU A 1 87 ? -5.335 -19.931 -7.736 1.00 73.75 87 LEU A C 1
ATOM 680 O O . LEU A 1 87 ? -5.797 -20.581 -8.671 1.00 73.75 87 LEU A O 1
ATOM 684 N N . LYS A 1 88 ? -4.108 -20.168 -7.255 1.00 67.44 88 LYS A N 1
ATOM 685 C CA . LYS A 1 88 ? -3.243 -21.241 -7.763 1.00 67.44 88 LYS A CA 1
ATOM 686 C C . LYS A 1 88 ? -3.310 -22.513 -6.927 1.00 67.44 88 LYS A C 1
ATOM 688 O O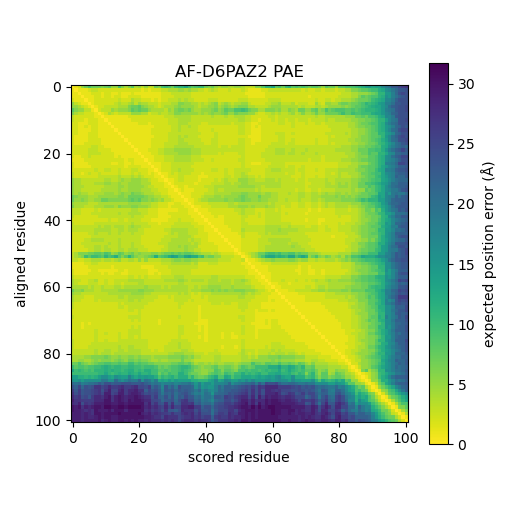 . LYS A 1 88 ? -2.771 -23.512 -7.381 1.00 67.44 88 LYS A O 1
ATOM 693 N N . GLU A 1 89 ? -3.883 -22.470 -5.722 1.00 66.00 89 GLU A N 1
ATOM 694 C CA . GLU A 1 89 ? -3.887 -23.573 -4.740 1.00 66.00 89 GLU A CA 1
ATOM 695 C C . GLU A 1 89 ? -2.490 -24.167 -4.432 1.00 66.00 89 GLU A C 1
ATOM 697 O O . GLU A 1 89 ? -2.362 -25.239 -3.844 1.00 66.00 89 GLU A O 1
ATOM 702 N N . ILE A 1 90 ? -1.407 -23.480 -4.819 1.00 62.25 90 ILE A N 1
ATOM 703 C CA . ILE A 1 90 ? -0.030 -23.937 -4.612 1.00 62.25 90 ILE A CA 1
ATOM 704 C C . ILE A 1 90 ? 0.503 -23.328 -3.314 1.00 62.25 90 ILE A C 1
ATOM 706 O O . ILE A 1 90 ? 0.608 -22.106 -3.193 1.00 62.25 90 ILE A O 1
ATOM 710 N N . GLY A 1 91 ? 0.898 -24.207 -2.388 1.00 59.84 91 GLY A N 1
ATOM 711 C CA . GLY A 1 91 ? 1.537 -23.888 -1.108 1.00 59.84 91 GLY A CA 1
ATOM 712 C C . GLY A 1 91 ? 0.546 -23.711 0.053 1.00 59.84 91 GLY A C 1
ATOM 713 O O . GLY A 1 91 ? -0.586 -23.284 -0.169 1.00 59.84 91 GLY A O 1
ATOM 714 N N . PRO A 1 92 ? 0.942 -24.020 1.302 1.00 52.53 92 PRO A N 1
ATOM 715 C CA . PRO A 1 92 ? 0.144 -23.650 2.460 1.00 52.53 92 PRO A CA 1
ATOM 716 C C . PRO A 1 92 ? 0.322 -22.153 2.745 1.00 52.53 92 PRO A C 1
ATOM 718 O O . PRO A 1 92 ? 1.445 -21.650 2.744 1.00 52.53 92 PRO A O 1
ATOM 721 N N . GLN A 1 93 ? -0.758 -21.459 3.093 1.00 58.91 93 GLN A N 1
ATOM 722 C CA . GLN A 1 93 ? -0.676 -20.513 4.207 1.00 58.91 93 GLN A CA 1
ATOM 723 C C . GLN A 1 93 ? -1.628 -21.041 5.272 1.00 58.91 93 GLN A C 1
ATOM 725 O O . GLN A 1 93 ? -2.814 -20.734 5.276 1.00 58.91 93 GLN A O 1
ATOM 730 N N . SER A 1 94 ? -1.134 -21.967 6.098 1.00 41.12 94 SER A N 1
ATOM 731 C CA . SER A 1 94 ? -1.889 -22.431 7.256 1.00 41.12 94 SER A CA 1
ATOM 732 C C . SER A 1 94 ? -1.989 -21.276 8.248 1.00 41.12 94 SER A C 1
ATOM 734 O O . SER A 1 94 ? -1.007 -20.954 8.914 1.00 41.12 94 SER A O 1
ATOM 736 N N . MET A 1 95 ? -3.177 -20.700 8.376 1.00 47.06 95 MET A N 1
ATOM 737 C CA . MET A 1 95 ? -3.586 -19.991 9.586 1.00 47.06 95 MET A CA 1
ATOM 738 C C . MET A 1 95 ? -4.408 -20.936 10.451 1.00 47.06 95 MET A C 1
ATOM 740 O O . MET A 1 95 ? -5.572 -20.680 10.747 1.00 47.06 95 MET A O 1
ATOM 744 N N . ASP A 1 96 ? -3.802 -22.061 10.833 1.00 36.41 96 ASP A N 1
ATOM 745 C CA . ASP A 1 96 ? -4.396 -22.948 11.823 1.00 36.41 96 ASP A CA 1
ATOM 746 C C . ASP A 1 96 ? -3.869 -22.588 13.215 1.00 36.41 96 ASP A C 1
ATOM 748 O O . ASP A 1 96 ? -2.682 -22.666 13.533 1.00 36.41 96 ASP A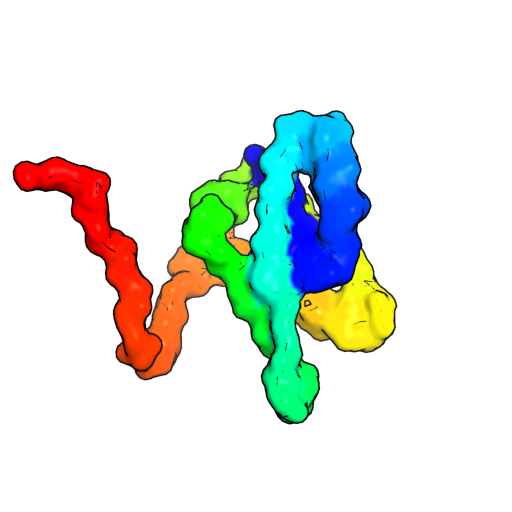 O 1
ATOM 752 N N . LYS A 1 97 ? -4.835 -22.099 13.989 1.00 40.88 97 LYS A N 1
ATOM 753 C CA . LYS A 1 97 ? -4.860 -21.648 15.379 1.00 40.88 97 LYS A CA 1
ATOM 754 C C . LYS A 1 97 ? -3.830 -22.313 16.302 1.00 40.88 97 LYS A C 1
ATOM 756 O O . LYS A 1 97 ? -4.000 -23.452 16.721 1.00 40.88 97 LYS A O 1
ATOM 761 N N . TRP A 1 98 ? -2.885 -21.515 16.794 1.00 34.84 98 TRP A N 1
ATOM 762 C CA . TRP A 1 98 ? -2.322 -21.723 18.132 1.00 34.84 98 TRP A CA 1
ATOM 763 C C . TRP A 1 98 ? -3.271 -21.107 19.165 1.00 34.84 98 TRP A C 1
ATOM 765 O O . TRP A 1 98 ? -3.017 -20.030 19.698 1.00 34.84 98 TRP A O 1
ATOM 775 N N . ALA A 1 99 ? -4.405 -21.764 19.397 1.00 43.12 99 ALA A N 1
ATOM 776 C CA . ALA A 1 99 ? -5.251 -21.526 20.557 1.00 43.12 99 ALA A CA 1
ATOM 777 C C . ALA A 1 99 ? -6.003 -22.820 20.891 1.00 43.12 99 ALA A C 1
ATOM 779 O O . ALA A 1 99 ? -6.918 -23.201 20.167 1.00 43.12 99 ALA A O 1
ATOM 780 N N . GLU A 1 100 ? -5.568 -23.421 22.000 1.00 34.94 100 GLU A N 1
ATOM 781 C CA . GLU A 1 100 ? -6.306 -24.345 22.871 1.00 34.94 100 GLU A CA 1
ATOM 782 C C . GLU A 1 100 ? -6.654 -25.737 22.315 1.00 34.94 100 GLU A C 1
ATOM 784 O O . GLU A 1 100 ? -7.684 -25.928 21.677 1.00 34.94 100 GLU A O 1
ATOM 789 N N . GLU A 1 101 ? -5.812 -26.719 22.668 1.00 34.06 101 GLU A N 1
ATOM 790 C CA . GLU A 1 101 ? -6.184 -27.915 23.455 1.00 34.06 101 GLU A CA 1
ATOM 791 C C . GLU A 1 101 ? -4.964 -28.448 24.229 1.00 34.06 101 GLU A C 1
ATOM 793 O O . GLU A 1 101 ? -3.886 -28.622 23.613 1.00 34.06 101 GLU A O 1
#

Radius of gyration: 14.87 Å; Cα contacts (8 Å, |Δi|>4): 130; chains: 1; bounding box: 27×41×40 Å

Nearest PDB structures (foldseek):
  4twb-assembly3_E  TM=8.583E-01  e=1.179E-04  Saccharolobus solfataricus
  3lrt-assembly1_B  TM=8.315E-01  e=1.651E-04  Thermoplasma volcanium
  7qug-assembly1_B  TM=4.465E-01  e=1.068E-01  Fusobacterium nucleatum
  4dgt-assembly1_A  TM=4.708E-01  e=9.234E-01  Clostridioides difficile 630
  5bqo-assembly2_C  TM=4.308E-01  e=9.878E-01  Saccharolobus solfataricus P2

Solvent-accessible surface ar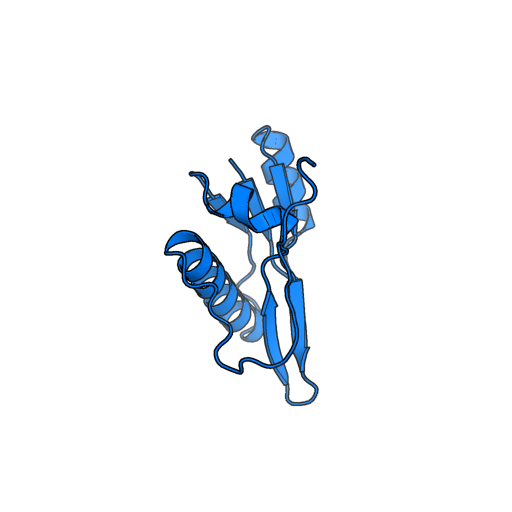ea (backbone atoms only — not comparable to full-atom values): 6089 Å² total; per-residue (Å²): 85,29,26,31,17,46,76,45,47,48,68,63,26,46,55,51,12,60,77,69,74,38,46,66,46,78,37,48,54,51,68,48,98,87,68,48,81,44,73,46,79,48,77,89,44,48,71,48,58,59,37,79,60,65,44,80,34,68,47,63,71,58,73,68,26,40,55,50,48,52,51,50,53,50,52,52,49,29,56,56,74,64,59,74,75,68,90,77,74,74,76,86,82,81,86,75,75,96,69,90,134

InterPro domains:
  IPR029057 Phosphoribosyltransferase-like [G3DSA:3.40.50.2020] (1-87)
  IPR029057 Phosphoribosyltransferase-like [SSF53271] (1-79)
  IPR029099 Ribose-phosphate pyrophosphokinase, N-terminal domain [PF13793] (1-78)

Secondary structure (DSSP, 8-state):
-EEEE-SS-HHHHHHHHHHHT-EEEEPEEEE-TTS-EEEE--HHHHHHHHSS-EEEE----SHHHHHHHHHHHHHHHHHHHT----TT--S----------

Foldseek 3Di:
DEEEEEPPCQVVSVVVCVVVVHHYDYWYWDADPVRDIDTGDDPVCLVVLLDPDYHYDFDPPDVVRVVRVVVVVVNSVCSNVVVPDDPVPPDDPDPDDPDDD

Organism: NCBI:txid743083

Mean predicted aligned error: 7.01 Å

pLDDT: mean 86.13, std 16.31, range [34.06, 98.0]

Sequence (101 aa):
MVVVSGSNSRALALDLAEELGWEHHSLEARRFPDSEGYIRIPEESIEAVRKEPVVLVSNTFPDAGIVETLLLLEALRDVREGRTENLKEIGPQSMDKWAEE